Protein AF-A0A954Y650-F1 (afdb_monomer_lite)

Structure (mmCIF, N/CA/C/O backbone):
data_AF-A0A954Y650-F1
#
_entry.id   AF-A0A954Y650-F1
#
loop_
_atom_site.group_PDB
_atom_site.id
_atom_site.type_symbol
_atom_site.label_atom_id
_atom_site.label_alt_id
_atom_site.label_comp_id
_atom_site.label_asym_id
_atom_site.label_entity_id
_atom_site.label_seq_id
_atom_site.pdbx_PDB_ins_code
_atom_site.Cartn_x
_atom_site.Cartn_y
_atom_site.Cartn_z
_atom_site.occupancy
_atom_site.B_iso_or_equiv
_atom_site.auth_seq_id
_atom_site.auth_comp_id
_atom_site.auth_asym_id
_atom_site.auth_atom_id
_atom_site.pdbx_PDB_model_num
ATOM 1 N N . PRO A 1 1 ? 13.713 19.010 -0.544 1.00 85.88 1 PRO A N 1
ATOM 2 C CA . PRO A 1 1 ? 14.176 19.699 -1.775 1.00 85.88 1 PRO A CA 1
ATOM 3 C C . PRO A 1 1 ? 13.436 19.137 -2.989 1.00 85.88 1 PRO A C 1
ATOM 5 O O . PRO A 1 1 ? 13.172 17.939 -3.010 1.00 85.88 1 PRO A O 1
ATOM 8 N N . GLY A 1 2 ? 13.053 19.975 -3.951 1.00 92.62 2 GLY A N 1
ATOM 9 C CA . GLY A 1 2 ? 12.408 19.498 -5.178 1.00 92.62 2 GLY A CA 1
ATOM 10 C C . GLY A 1 2 ? 13.366 18.667 -6.041 1.00 92.62 2 GLY A C 1
ATOM 11 O O . GLY A 1 2 ? 14.573 18.890 -5.998 1.00 92.62 2 GLY A O 1
ATOM 12 N N . GLY A 1 3 ? 12.827 17.711 -6.806 1.00 96.19 3 GLY A N 1
ATOM 13 C CA . GLY A 1 3 ? 13.575 16.895 -7.779 1.00 96.19 3 GLY A CA 1
ATOM 14 C C . GLY A 1 3 ? 13.587 15.390 -7.493 1.00 96.19 3 GLY A C 1
ATOM 15 O O . GLY A 1 3 ? 13.692 14.602 -8.426 1.00 96.19 3 GLY A O 1
ATOM 16 N N . VAL A 1 4 ? 13.404 14.979 -6.234 1.00 96.81 4 VAL A N 1
ATOM 17 C CA . VAL A 1 4 ? 13.315 13.562 -5.843 1.00 96.81 4 VAL A CA 1
ATOM 18 C C . VAL A 1 4 ? 11.993 13.329 -5.106 1.00 96.81 4 VAL A C 1
ATOM 20 O O . VAL A 1 4 ? 11.858 13.768 -3.961 1.00 96.81 4 VAL A O 1
ATOM 23 N N . PRO A 1 5 ? 10.989 12.698 -5.742 1.0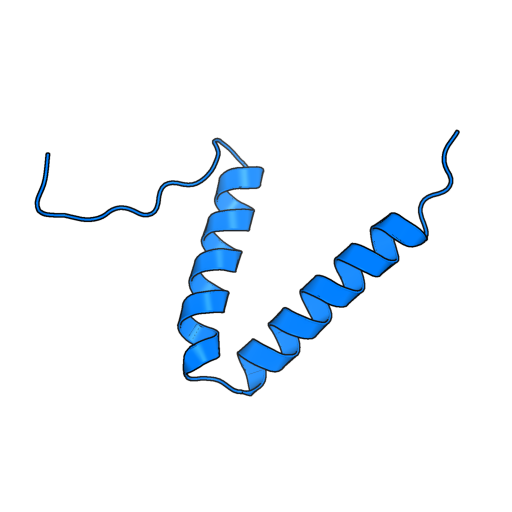0 95.94 5 PRO A N 1
ATOM 24 C CA . PRO A 1 5 ? 9.706 12.444 -5.101 1.00 95.94 5 PRO A CA 1
ATOM 25 C C . PRO A 1 5 ? 9.829 11.341 -4.044 1.00 95.94 5 PRO A C 1
ATOM 27 O O . PRO A 1 5 ? 10.503 10.335 -4.251 1.00 95.94 5 PRO A O 1
ATOM 30 N N . VAL A 1 6 ? 9.130 11.516 -2.922 1.00 97.25 6 VAL A N 1
ATOM 31 C CA . VAL A 1 6 ? 9.031 10.520 -1.848 1.00 97.25 6 VAL A CA 1
ATOM 32 C C . VAL A 1 6 ? 7.562 10.372 -1.470 1.00 97.25 6 VAL A C 1
ATOM 34 O O . VAL A 1 6 ? 6.913 11.342 -1.084 1.00 97.25 6 VAL A O 1
ATOM 37 N N . GLY A 1 7 ? 7.029 9.157 -1.585 1.00 97.12 7 GLY A N 1
ATOM 38 C CA . GLY A 1 7 ? 5.710 8.828 -1.053 1.00 97.12 7 GLY A CA 1
ATOM 39 C C . GLY A 1 7 ? 5.822 8.570 0.443 1.00 97.12 7 GLY A C 1
ATOM 40 O O . GLY A 1 7 ? 6.170 7.463 0.834 1.00 97.12 7 GLY A O 1
ATOM 41 N N . THR A 1 8 ? 5.579 9.584 1.272 1.00 97.75 8 THR A N 1
ATOM 42 C CA . THR A 1 8 ? 5.623 9.462 2.738 1.00 97.75 8 THR A CA 1
ATOM 43 C C . THR A 1 8 ? 4.312 8.893 3.279 1.00 97.75 8 THR A C 1
ATOM 45 O O . THR A 1 8 ? 3.231 9.291 2.849 1.00 97.75 8 THR A O 1
ATOM 48 N N . LEU A 1 9 ? 4.405 7.972 4.241 1.00 98.44 9 LEU A N 1
ATOM 49 C CA . LEU A 1 9 ? 3.263 7.366 4.929 1.00 98.44 9 LEU A CA 1
ATOM 50 C C . LEU A 1 9 ? 3.241 7.799 6.403 1.00 98.44 9 LEU A C 1
ATOM 52 O O . LEU A 1 9 ? 4.145 8.485 6.876 1.00 98.44 9 LEU A O 1
ATOM 56 N N . ALA A 1 10 ? 2.195 7.395 7.129 1.00 98.50 10 ALA A N 1
ATOM 57 C CA . ALA A 1 10 ? 2.055 7.655 8.562 1.00 98.50 10 ALA A CA 1
ATOM 58 C C . ALA A 1 10 ? 3.257 7.137 9.383 1.00 98.50 10 ALA A C 1
ATOM 60 O O . ALA A 1 10 ? 4.037 6.308 8.924 1.00 98.50 10 ALA A O 1
ATOM 61 N N . ILE A 1 11 ? 3.396 7.596 10.626 1.00 98.12 11 ILE A N 1
ATOM 62 C CA . ILE A 1 11 ? 4.446 7.124 11.541 1.00 98.12 11 ILE A CA 1
ATOM 63 C C . ILE A 1 11 ? 4.078 5.734 12.096 1.00 98.12 11 ILE A C 1
ATOM 65 O O . ILE A 1 11 ? 2.907 5.431 12.333 1.00 98.12 11 ILE A O 1
ATOM 69 N N . GLY A 1 12 ? 5.085 4.887 12.331 1.00 97.69 12 GLY A N 1
ATOM 70 C CA . GLY A 1 12 ? 4.930 3.611 13.036 1.00 97.69 12 GLY A CA 1
ATOM 71 C C . GLY A 1 12 ? 4.277 2.496 12.211 1.00 97.69 12 GLY A C 1
ATOM 72 O O . GLY A 1 12 ? 4.368 2.465 10.983 1.00 97.69 12 GLY A O 1
ATOM 73 N N . ALA A 1 13 ? 3.624 1.550 12.897 1.00 98.38 13 ALA A N 1
ATOM 74 C CA . ALA A 1 13 ? 3.073 0.333 12.288 1.00 98.38 13 ALA A CA 1
ATOM 75 C C . ALA A 1 13 ? 2.031 0.618 11.191 1.00 98.38 13 ALA A C 1
ATOM 77 O O . ALA A 1 13 ? 2.039 -0.028 10.141 1.00 98.38 13 ALA A O 1
ATOM 78 N N . SER A 1 14 ? 1.178 1.628 11.389 1.00 97.81 14 SER A N 1
ATOM 79 C CA . SER A 1 14 ? 0.215 2.076 10.375 1.00 97.81 14 SER A CA 1
ATOM 80 C C . SER A 1 14 ? 0.916 2.556 9.101 1.00 97.81 14 SER A C 1
ATOM 82 O O . SER A 1 14 ? 0.475 2.249 7.994 1.00 97.81 14 SER A O 1
ATOM 84 N N . GLY A 1 15 ? 2.045 3.253 9.251 1.00 98.25 15 GLY A N 1
ATOM 85 C CA . GLY A 1 15 ? 2.924 3.652 8.155 1.00 98.25 15 GLY A CA 1
ATOM 86 C C . GLY A 1 15 ? 3.470 2.480 7.367 1.00 98.25 15 GLY A C 1
ATOM 87 O O . GLY A 1 15 ? 3.312 2.427 6.150 1.00 98.25 15 GLY A O 1
ATOM 88 N N . ALA A 1 16 ? 4.063 1.520 8.076 1.00 98.31 16 ALA A N 1
ATOM 89 C CA . ALA A 1 16 ? 4.635 0.319 7.479 1.00 98.31 16 ALA A CA 1
ATOM 90 C C . ALA A 1 16 ? 3.582 -0.479 6.690 1.00 98.31 16 ALA A C 1
ATOM 92 O O . ALA A 1 16 ? 3.815 -0.844 5.535 1.00 98.31 16 ALA A O 1
ATOM 93 N N . LYS A 1 17 ? 2.387 -0.675 7.268 1.00 98.12 17 LYS A N 1
ATOM 94 C CA . LYS A 1 17 ? 1.267 -1.345 6.589 1.00 98.12 17 LYS A CA 1
ATOM 95 C C . LYS A 1 17 ? 0.848 -0.595 5.322 1.00 98.12 17 LYS A C 1
ATOM 97 O O . LYS A 1 17 ? 0.693 -1.204 4.265 1.00 98.12 17 LYS A O 1
ATOM 102 N N . ASN A 1 18 ? 0.700 0.726 5.405 1.00 98.12 18 ASN A N 1
ATOM 103 C CA . ASN A 1 18 ? 0.288 1.539 4.262 1.00 98.12 18 ASN A CA 1
ATOM 104 C C . ASN A 1 18 ? 1.362 1.615 3.171 1.00 98.12 18 ASN A C 1
ATOM 106 O O . ASN A 1 18 ? 1.014 1.635 1.992 1.00 98.12 18 ASN A O 1
ATOM 110 N N . ALA A 1 19 ? 2.646 1.595 3.535 1.00 98.69 19 ALA A N 1
ATOM 111 C CA . ALA A 1 19 ? 3.751 1.573 2.581 1.00 98.69 19 ALA A CA 1
ATOM 112 C C . ALA A 1 19 ? 3.740 0.276 1.763 1.00 98.69 19 ALA A C 1
ATOM 114 O O . ALA A 1 19 ? 3.820 0.319 0.536 1.00 98.69 19 ALA A O 1
ATOM 115 N N . ALA A 1 20 ? 3.544 -0.868 2.428 1.00 98.31 20 ALA A N 1
ATOM 116 C CA . ALA A 1 20 ? 3.392 -2.154 1.754 1.00 98.31 20 ALA A CA 1
ATOM 117 C C . ALA A 1 20 ? 2.164 -2.170 0.825 1.00 98.31 20 ALA A C 1
ATOM 119 O O . ALA A 1 20 ? 2.2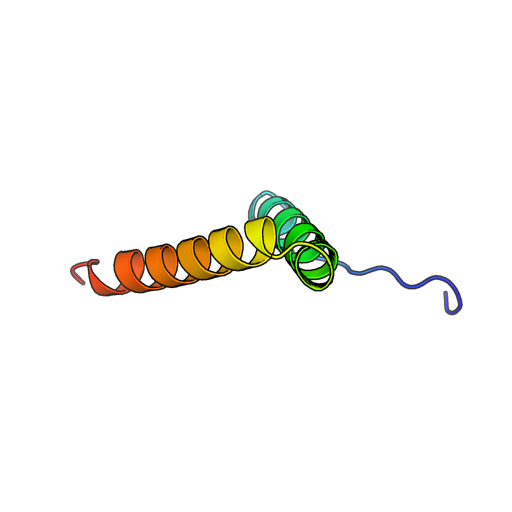69 -2.564 -0.336 1.00 98.31 20 ALA A O 1
ATOM 120 N N . LEU A 1 21 ? 1.010 -1.681 1.295 1.00 98.19 21 LEU A N 1
ATOM 121 C CA . LEU A 1 21 ? -0.204 -1.600 0.473 1.00 98.19 21 LEU A CA 1
ATOM 122 C C . LEU A 1 21 ? -0.039 -0.667 -0.737 1.00 98.19 21 LEU A C 1
ATOM 124 O O . LEU A 1 21 ? -0.551 -0.973 -1.813 1.00 98.19 21 LEU A O 1
ATOM 128 N N . LEU A 1 22 ? 0.676 0.453 -0.591 1.00 98.56 22 LEU A N 1
ATOM 129 C CA . LEU A 1 22 ? 0.997 1.349 -1.704 1.00 98.56 22 LEU A CA 1
ATOM 130 C C . LEU A 1 22 ? 1.890 0.653 -2.738 1.00 98.56 22 LEU A C 1
ATOM 132 O O . LEU A 1 22 ? 1.593 0.710 -3.930 1.00 98.56 22 LEU A O 1
ATOM 136 N N . ALA A 1 23 ? 2.934 -0.050 -2.295 1.00 98.50 23 ALA A N 1
ATOM 137 C CA . ALA A 1 23 ? 3.802 -0.813 -3.188 1.00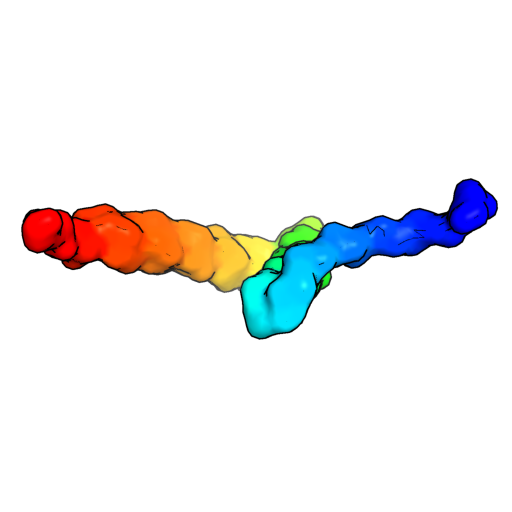 98.50 23 ALA A CA 1
ATOM 138 C C . A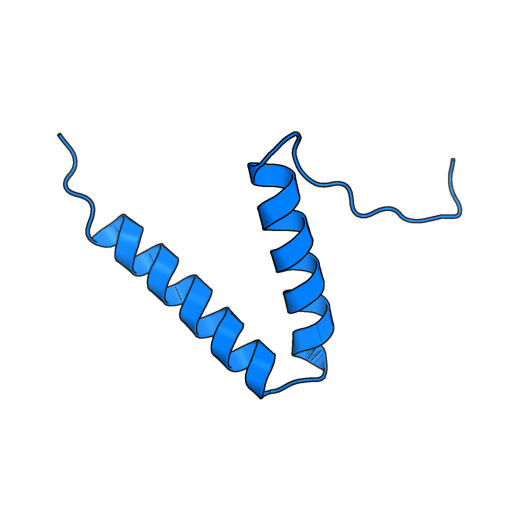LA A 1 23 ? 3.011 -1.876 -3.971 1.00 98.50 23 ALA A C 1
ATOM 140 O O . ALA A 1 23 ? 3.124 -1.959 -5.194 1.00 98.50 23 ALA A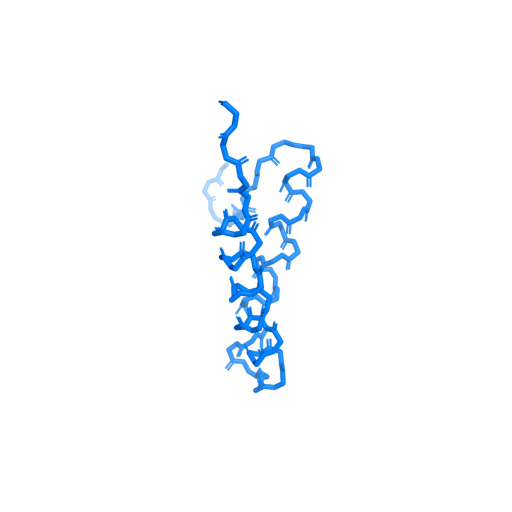 O 1
ATOM 141 N N . VAL A 1 24 ? 2.137 -2.631 -3.296 1.00 98.38 24 VAL A N 1
ATOM 142 C CA . VAL A 1 24 ? 1.280 -3.638 -3.945 1.00 98.38 24 VAL A CA 1
ATOM 143 C C . VAL A 1 24 ? 0.317 -2.998 -4.948 1.00 98.38 24 VAL A C 1
ATOM 145 O O . VAL A 1 24 ? 0.147 -3.537 -6.038 1.00 98.38 24 VAL A O 1
ATOM 148 N N . ARG A 1 25 ? -0.267 -1.830 -4.642 1.00 98.38 25 ARG A N 1
ATOM 149 C CA . ARG A 1 25 ? -1.110 -1.072 -5.587 1.00 98.38 25 ARG A CA 1
ATOM 150 C C . ARG A 1 25 ? -0.361 -0.693 -6.865 1.00 98.38 25 ARG A C 1
ATOM 152 O O . ARG A 1 25 ? -0.926 -0.818 -7.946 1.00 98.38 25 ARG A O 1
ATOM 159 N N . ILE A 1 26 ? 0.903 -0.282 -6.757 1.00 98.56 26 ILE A N 1
ATOM 160 C CA . ILE A 1 26 ? 1.742 0.032 -7.924 1.00 98.56 26 ILE A CA 1
ATOM 161 C C . ILE A 1 26 ? 1.994 -1.232 -8.760 1.00 98.56 26 ILE A C 1
ATOM 163 O O . ILE A 1 26 ? 1.822 -1.209 -9.980 1.00 98.56 26 ILE A O 1
ATOM 167 N N . LEU A 1 27 ? 2.355 -2.346 -8.115 1.00 98.50 27 LEU A N 1
ATOM 168 C CA . LEU A 1 27 ? 2.630 -3.619 -8.794 1.00 98.50 27 LEU A CA 1
ATOM 169 C C . LEU A 1 27 ? 1.377 -4.228 -9.450 1.00 98.50 27 LEU A C 1
ATOM 171 O O . LEU A 1 27 ? 1.457 -4.783 -10.546 1.00 98.50 27 LEU A O 1
ATOM 175 N N . ALA A 1 28 ? 0.205 -4.084 -8.827 1.00 98.56 28 ALA A N 1
ATOM 176 C CA . ALA A 1 28 ? -1.075 -4.599 -9.324 1.00 98.56 28 ALA A CA 1
ATOM 177 C C . ALA A 1 28 ? -1.518 -3.987 -10.669 1.00 98.56 28 ALA A C 1
ATOM 179 O O . ALA A 1 28 ? -2.350 -4.568 -11.375 1.00 98.56 28 ALA A O 1
ATOM 180 N N . ASN A 1 29 ? -0.932 -2.859 -11.083 1.00 98.31 29 ASN A N 1
ATOM 181 C CA . ASN A 1 29 ? -1.128 -2.331 -12.436 1.00 98.31 29 ASN A CA 1
ATOM 182 C C . ASN A 1 29 ? -0.661 -3.327 -13.511 1.00 98.31 29 ASN A C 1
ATOM 184 O O . ASN A 1 29 ? -1.283 -3.422 -14.563 1.00 98.31 29 ASN A O 1
ATOM 188 N N . HIS A 1 30 ? 0.358 -4.137 -13.212 1.00 98.56 30 HIS A N 1
ATOM 189 C CA . HIS A 1 30 ? 0.974 -5.071 -14.160 1.00 98.56 30 HIS A CA 1
ATOM 190 C C . HIS A 1 30 ? 0.805 -6.548 -13.772 1.00 98.56 30 HIS A C 1
ATOM 192 O O . HIS A 1 30 ? 1.254 -7.427 -14.498 1.00 98.56 30 HIS A O 1
ATOM 198 N N . SER A 1 31 ? 0.140 -6.844 -12.651 1.00 98.56 31 SER A N 1
ATOM 199 C CA . SER A 1 31 ? -0.133 -8.211 -12.201 1.00 98.56 31 SER A CA 1
ATOM 200 C C . SER A 1 31 ? -1.612 -8.383 -11.867 1.00 98.56 31 SER A C 1
ATOM 202 O O . SER A 1 31 ? -2.115 -7.808 -10.899 1.00 98.56 31 SER A O 1
ATOM 204 N N . ALA A 1 32 ? -2.309 -9.191 -12.672 1.00 98.25 32 ALA A N 1
ATOM 205 C CA . ALA A 1 32 ? -3.715 -9.523 -12.448 1.00 98.25 32 ALA A CA 1
ATOM 206 C C . ALA A 1 32 ? -3.918 -10.276 -11.121 1.00 98.25 32 ALA A C 1
ATOM 208 O O . ALA A 1 32 ? -4.848 -9.965 -10.382 1.00 98.25 32 ALA A O 1
ATOM 209 N N . GLU A 1 33 ? -2.998 -11.181 -10.775 1.00 98.56 33 GLU A N 1
ATOM 210 C CA . GLU A 1 33 ? -3.022 -11.922 -9.509 1.00 98.56 33 GLU A CA 1
ATOM 211 C C . GLU A 1 33 ? -2.925 -10.980 -8.296 1.00 98.56 33 GLU A C 1
ATOM 213 O O . GLU A 1 33 ? -3.706 -11.090 -7.349 1.00 98.56 33 GLU A O 1
ATOM 218 N N . LEU A 1 34 ? -1.995 -10.014 -8.314 1.00 98.44 34 LEU A N 1
ATOM 219 C CA . LEU A 1 34 ? -1.882 -9.039 -7.222 1.00 98.44 34 LEU A CA 1
ATOM 220 C C . LEU A 1 34 ? -3.112 -8.136 -7.137 1.00 98.44 34 LEU A C 1
ATOM 222 O O . LEU A 1 34 ? -3.530 -7.783 -6.035 1.00 98.44 34 LEU A O 1
ATOM 226 N N . ARG A 1 35 ? -3.709 -7.783 -8.278 1.00 98.56 35 ARG A N 1
ATOM 227 C CA . ARG A 1 35 ? -4.941 -6.991 -8.326 1.00 98.56 35 ARG A CA 1
ATOM 228 C C . ARG A 1 35 ? -6.103 -7.722 -7.664 1.00 98.56 35 ARG A C 1
ATOM 230 O O . ARG A 1 35 ? -6.790 -7.130 -6.837 1.00 98.56 35 ARG A O 1
ATOM 237 N N . GLU A 1 36 ? -6.285 -9.003 -7.966 1.00 98.50 36 GLU A N 1
ATOM 238 C CA . GLU A 1 36 ? -7.317 -9.832 -7.338 1.00 98.50 36 GLU A CA 1
ATOM 239 C C . GLU A 1 36 ? -7.106 -9.940 -5.821 1.00 98.50 36 GLU A C 1
ATOM 241 O O . GLU A 1 36 ? -8.024 -9.676 -5.040 1.00 98.50 36 GLU A O 1
ATOM 246 N N . LYS A 1 37 ? -5.873 -10.233 -5.381 1.00 98.44 37 LYS A N 1
ATOM 247 C CA . LYS A 1 37 ? -5.529 -10.282 -3.950 1.00 98.44 37 LYS A CA 1
ATOM 248 C C . LYS A 1 37 ? -5.790 -8.948 -3.250 1.00 98.44 37 LYS A C 1
ATOM 250 O O . LYS A 1 37 ? -6.290 -8.939 -2.126 1.00 98.44 37 LYS A O 1
ATOM 255 N N . LEU A 1 38 ? -5.472 -7.831 -3.903 1.00 98.25 38 LEU A N 1
ATOM 256 C CA . LEU A 1 38 ? -5.707 -6.494 -3.368 1.00 98.25 38 LEU A CA 1
ATOM 257 C C . LEU A 1 38 ? -7.207 -6.195 -3.223 1.00 98.25 38 LEU A C 1
ATOM 259 O O . LEU A 1 38 ? -7.615 -5.694 -2.177 1.00 98.25 38 LEU A O 1
ATOM 263 N N . HIS A 1 39 ? -8.028 -6.543 -4.220 1.00 98.12 39 HIS A N 1
ATOM 264 C CA . HIS A 1 39 ? -9.485 -6.409 -4.128 1.00 98.12 39 HIS A CA 1
ATOM 265 C C . HIS A 1 39 ? -10.052 -7.239 -2.981 1.00 98.12 39 HIS A C 1
ATOM 267 O O . HIS A 1 39 ? -10.772 -6.702 -2.143 1.00 98.12 39 HIS A O 1
ATOM 273 N N . LYS A 1 40 ? -9.648 -8.511 -2.880 1.00 98.38 40 LYS A N 1
ATOM 274 C CA . LYS A 1 40 ? -10.056 -9.384 -1.775 1.00 98.38 40 LYS A CA 1
ATOM 275 C C . LYS A 1 40 ? -9.666 -8.801 -0.417 1.00 98.38 40 LYS A C 1
ATOM 277 O O . LYS A 1 40 ? -10.470 -8.817 0.506 1.00 98.38 40 LYS A O 1
ATOM 282 N N . HIS A 1 41 ? -8.456 -8.254 -0.288 1.00 97.94 41 HIS A N 1
ATOM 283 C CA . HIS A 1 41 ? -8.025 -7.598 0.947 1.00 97.94 41 HIS A CA 1
ATOM 284 C C . HIS A 1 41 ? -8.934 -6.421 1.326 1.00 97.94 41 HIS A C 1
ATOM 286 O O . HIS A 1 41 ? -9.327 -6.310 2.485 1.00 97.94 41 HIS A O 1
ATOM 292 N N . SER A 1 42 ? -9.285 -5.563 0.363 1.00 96.31 42 SER A N 1
ATOM 293 C CA . SER A 1 42 ? -10.182 -4.428 0.600 1.00 96.31 42 SER A CA 1
ATOM 294 C C . SER A 1 42 ? -11.603 -4.857 0.968 1.00 96.31 42 SER A C 1
ATOM 296 O O . SER A 1 42 ? -12.155 -4.299 1.912 1.00 96.31 42 SER A O 1
ATOM 298 N N . THR A 1 43 ? -12.168 -5.862 0.292 1.00 97.88 43 THR A N 1
ATOM 299 C CA . THR A 1 43 ? -13.484 -6.425 0.638 1.00 97.88 43 THR A CA 1
ATOM 300 C C . THR A 1 43 ? -13.477 -7.001 2.048 1.00 97.88 43 THR A C 1
ATOM 302 O O . THR A 1 43 ? -14.272 -6.578 2.875 1.00 97.88 43 THR A O 1
ATOM 305 N N . ASN A 1 44 ? -12.499 -7.851 2.373 1.00 97.56 44 ASN A N 1
ATOM 306 C CA . ASN A 1 44 ? -12.382 -8.437 3.708 1.00 97.56 44 ASN A CA 1
ATOM 307 C C . ASN A 1 44 ? -12.265 -7.371 4.808 1.00 97.56 44 ASN A C 1
ATOM 309 O O . ASN A 1 44 ? -12.764 -7.565 5.910 1.00 97.56 44 ASN A O 1
ATOM 313 N N . GLN A 1 45 ? -11.574 -6.259 4.537 1.00 95.94 45 GLN A N 1
ATOM 314 C CA . GLN A 1 45 ? -11.464 -5.167 5.500 1.00 95.94 45 GLN A CA 1
ATOM 315 C C . GLN A 1 45 ? -12.806 -4.455 5.707 1.00 95.94 45 GLN A C 1
ATOM 317 O O . GLN A 1 45 ? -13.132 -4.123 6.843 1.00 95.94 45 GLN A O 1
ATOM 322 N N . ALA A 1 46 ? -13.566 -4.220 4.636 1.00 96.62 46 ALA A N 1
ATOM 323 C CA . ALA A 1 46 ? -14.902 -3.637 4.729 1.00 96.62 46 ALA A CA 1
ATOM 324 C C . ALA A 1 46 ? -15.860 -4.566 5.489 1.00 96.62 46 ALA A C 1
ATOM 326 O O . ALA A 1 46 ? -16.524 -4.118 6.421 1.00 96.62 46 ALA A O 1
ATOM 327 N N . ASP A 1 47 ? -15.853 -5.858 5.157 1.00 96.88 47 ASP A N 1
ATOM 328 C CA . ASP A 1 47 ? -16.671 -6.875 5.820 1.00 96.88 47 ASP A CA 1
ATOM 329 C C . ASP A 1 47 ? -16.338 -6.970 7.310 1.00 96.88 47 ASP A C 1
ATOM 331 O O . ASP A 1 47 ? -17.240 -7.015 8.139 1.00 96.88 47 ASP A O 1
ATOM 335 N N . ALA A 1 48 ? -15.048 -6.923 7.664 1.00 95.56 48 ALA A N 1
ATOM 336 C CA . ALA A 1 48 ? -14.608 -6.963 9.054 1.00 95.56 48 ALA A CA 1
ATOM 337 C C . ALA A 1 48 ? -15.129 -5.776 9.874 1.00 95.56 48 ALA A C 1
ATOM 339 O O . ALA A 1 48 ? -15.442 -5.952 11.046 1.00 95.56 48 ALA A O 1
ATOM 340 N N . VAL A 1 49 ? -15.223 -4.582 9.279 1.00 95.00 49 VAL A N 1
ATOM 341 C CA . VAL A 1 49 ? -15.813 -3.407 9.941 1.00 95.00 49 VAL A CA 1
ATOM 342 C C . VAL A 1 49 ? -17.330 -3.547 10.029 1.00 95.00 49 VAL A C 1
ATOM 344 O O . VAL A 1 49 ? -17.908 -3.238 11.062 1.00 95.00 49 VAL A O 1
ATOM 347 N N . LEU A 1 50 ? -17.981 -4.046 8.976 1.00 94.88 50 LEU A N 1
ATOM 348 C CA . LEU A 1 50 ? -19.431 -4.246 8.966 1.00 94.88 50 LEU A CA 1
ATOM 349 C C . LEU A 1 50 ? -19.886 -5.296 9.990 1.00 94.88 50 LEU A C 1
ATOM 351 O O . LEU A 1 50 ? -20.976 -5.180 10.538 1.00 94.88 50 LEU A O 1
ATOM 355 N N . SER A 1 51 ? -19.056 -6.307 10.256 1.00 93.94 51 SER A N 1
ATOM 356 C CA . SER A 1 51 ? -19.325 -7.343 1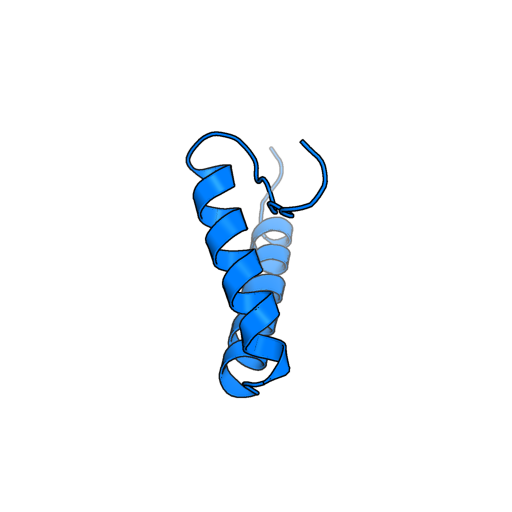1.256 1.00 93.94 51 SER A CA 1
ATOM 357 C C . SER A 1 51 ? -19.000 -6.930 12.694 1.00 93.94 51 SER A C 1
ATOM 359 O O . SER A 1 51 ? -19.153 -7.749 13.596 1.00 93.94 51 SER A O 1
ATOM 361 N N . GLN A 1 52 ? -18.489 -5.717 12.928 1.00 92.19 52 GLN A N 1
ATOM 362 C CA . GLN A 1 52 ? -18.263 -5.235 14.290 1.00 92.19 52 GLN A CA 1
ATOM 363 C C . GLN A 1 52 ? -19.594 -4.823 14.918 1.00 92.19 52 GLN A C 1
ATOM 365 O O . GLN A 1 52 ? -20.293 -3.954 14.401 1.00 92.19 52 GLN A O 1
ATOM 370 N N . GLU A 1 53 ? -19.929 -5.433 16.052 1.00 83.44 53 GLU A N 1
ATOM 371 C CA . GLU A 1 53 ? -20.991 -4.934 16.922 1.00 83.44 53 GLU A CA 1
ATOM 372 C C . GLU A 1 53 ? -20.484 -3.688 17.655 1.00 83.44 53 GLU A C 1
ATOM 374 O O . GLU A 1 53 ? -19.356 -3.653 18.153 1.00 83.44 53 GLU A O 1
ATOM 379 N N . LEU A 1 54 ? -21.305 -2.640 17.660 1.00 79.50 54 LEU A N 1
ATOM 380 C CA . LEU A 1 54 ? -21.033 -1.407 18.388 1.00 79.50 54 LEU A CA 1
ATOM 381 C C . LEU A 1 54 ? -21.620 -1.559 19.795 1.00 79.50 54 LEU A C 1
ATOM 383 O O . LEU A 1 54 ? -22.827 -1.771 19.919 1.00 79.50 54 LEU A O 1
ATOM 387 N N . GLU A 1 55 ? -20.770 -1.471 20.820 1.00 61.00 55 GLU A N 1
ATOM 388 C CA . GLU A 1 55 ? -21.192 -1.313 22.223 1.00 61.00 55 GLU A CA 1
ATOM 389 C C . GLU A 1 55 ? -21.659 0.120 22.521 1.00 61.00 55 GLU A C 1
ATOM 391 O O . GLU A 1 55 ? -21.046 1.077 21.984 1.00 61.00 55 GLU A O 1
#

Secondary structure (DSSP, 8-state):
-TTS------SHHHHHHHHHHHHHHHHHTT-HHHHHHHHHHHHHHHHHHHTPPP-

pLDDT: mean 96.03, std 6.01, range [61.0, 98.69]

Foldseek 3Di:
DPDDDDDFADPDPRRVVVVVLVVLVVCCVPDVVSVVVNVVVVVVVVVVVVPDDDD

Radius of gyration: 14.9 Å; chains: 1; bounding box: 35×32×36 Å

Sequence (55 aa):
PGGVPVGTLAIGASGAKNAALLAVRILANHSAELREKLHKHSTNQADAVLSQELE